Protein AF-A0A7J7MN22-F1 (afdb_monomer_lite)

Foldseek 3Di:
DDDDDDDDDDDDDDDDDDDDDDDDDDDDDDPPDDDPDDDDDDDDDDDDDDDDPPDPPPPPPCPDDPDPPDPDDDDDDDDDDQFDFPCVVVVHDDPDPVVQQDPNREDDPVSLVVLLVVLVVCVVVCVPVDQDADDFDNHPSRVVSCVNSCVSSVHPHD

Radius of gyration: 28.78 Å; chains: 1; bounding box: 49×62×88 Å

Secondary structure (DSSP, 8-state):
-PPP-PPP-PPPPPPPP----------------S----------------------------TT--PSSPS---------PPPPBHHHHTT----SHHHHHSTTS-B-HHHHHHHHHHHHHHHHTTTTSSS------SSHHHHHHHHHHHHHHT----

Sequence (158 aa):
SPIPTSIPSLSPPTNPRNHHHNFPKLLIINRHNLLLSLGFALSTTTSTPSFPPLFNTPNADARRLFQMPPLRLNNRYFLVRVGESEYESLGIIRTNPVAKTSVHNGFLEEGKRQTLRSAFSLKTMGTCEGSCWIWPSITQRAYQSVEIIAAVNKVNQM

Structure (mmCIF, N/CA/C/O backbone):
data_AF-A0A7J7MN22-F1
#
_entry.id   AF-A0A7J7MN22-F1
#
loop_
_atom_site.group_PDB
_atom_site.id
_atom_site.type_symbol
_atom_site.label_atom_id
_atom_site.label_alt_id
_atom_site.label_comp_id
_atom_site.label_asym_id
_atom_site.label_entity_id
_atom_site.label_seq_id
_atom_site.pdbx_PDB_ins_code
_atom_site.Cartn_x
_atom_site.Cartn_y
_atom_site.Cartn_z
_atom_site.occupancy
_atom_site.B_iso_or_equiv
_atom_site.auth_seq_id
_atom_site.auth_comp_id
_atom_site.auth_asym_id
_atom_site.auth_atom_id
_atom_site.pdbx_PDB_model_num
ATOM 1 N N . SER A 1 1 ? 8.766 -32.299 -29.374 1.00 45.25 1 SER A N 1
ATOM 2 C CA . SER A 1 1 ? 9.250 -33.021 -28.182 1.00 45.25 1 SER A CA 1
ATOM 3 C C . SER A 1 1 ? 8.855 -32.250 -26.936 1.00 45.25 1 SER A C 1
ATOM 5 O O . SER A 1 1 ? 9.245 -31.090 -26.854 1.00 45.25 1 SER A O 1
ATOM 7 N N . PRO A 1 2 ? 8.040 -32.796 -26.019 1.00 44.81 2 PRO A N 1
ATOM 8 C CA . PRO A 1 2 ? 7.655 -32.078 -24.808 1.00 44.81 2 PRO A CA 1
ATOM 9 C C . PRO A 1 2 ? 8.729 -32.236 -23.720 1.00 44.81 2 PRO A C 1
ATOM 11 O O . PRO A 1 2 ? 9.198 -33.339 -23.453 1.00 44.81 2 PRO A O 1
ATOM 14 N N . ILE A 1 3 ? 9.129 -31.113 -23.125 1.00 47.16 3 ILE A N 1
ATOM 15 C CA . ILE A 1 3 ? 10.078 -31.024 -22.009 1.00 47.16 3 ILE A CA 1
ATOM 16 C C . ILE A 1 3 ? 9.290 -31.209 -20.702 1.00 47.16 3 ILE A C 1
ATOM 18 O O . ILE A 1 3 ? 8.337 -30.459 -20.484 1.00 47.16 3 ILE A O 1
ATOM 22 N N . PRO A 1 4 ? 9.652 -32.157 -19.821 1.00 46.69 4 PRO A N 1
ATOM 23 C CA . PRO A 1 4 ? 9.106 -32.222 -18.476 1.00 46.69 4 PRO A CA 1
ATOM 24 C C . PRO A 1 4 ? 10.012 -31.430 -17.525 1.00 46.69 4 PRO A C 1
ATOM 26 O O . PRO A 1 4 ? 11.198 -31.729 -17.400 1.00 46.69 4 PRO A O 1
ATOM 29 N N . THR A 1 5 ? 9.468 -30.447 -16.813 1.00 45.66 5 THR A N 1
ATOM 30 C CA . THR A 1 5 ? 10.182 -29.795 -15.705 1.00 45.66 5 THR A CA 1
ATOM 31 C C . THR A 1 5 ? 9.278 -29.704 -14.486 1.00 45.66 5 THR A C 1
ATOM 33 O O . THR A 1 5 ? 8.387 -28.869 -14.367 1.00 45.66 5 THR A O 1
ATOM 36 N N . SER A 1 6 ? 9.529 -30.652 -13.590 1.00 44.53 6 SER A N 1
ATOM 37 C CA . SER A 1 6 ? 9.029 -30.772 -12.228 1.00 44.53 6 SER A CA 1
ATOM 38 C C . SER A 1 6 ? 9.269 -29.505 -11.403 1.00 44.53 6 SER A C 1
ATOM 40 O O . SER A 1 6 ? 10.387 -28.994 -11.352 1.00 44.53 6 SER A O 1
ATOM 42 N N . ILE A 1 7 ? 8.235 -29.054 -10.696 1.00 51.22 7 ILE A N 1
ATOM 43 C CA . ILE A 1 7 ? 8.314 -28.007 -9.672 1.00 51.22 7 ILE A CA 1
ATOM 44 C C . ILE A 1 7 ? 8.862 -28.645 -8.381 1.00 51.22 7 ILE A C 1
ATOM 46 O O . ILE A 1 7 ? 8.252 -29.601 -7.899 1.00 51.22 7 ILE A O 1
ATOM 50 N N . PRO A 1 8 ? 9.967 -28.164 -7.784 1.00 46.38 8 PRO A N 1
ATOM 51 C CA . PRO A 1 8 ? 10.389 -28.634 -6.469 1.00 46.38 8 PRO A CA 1
ATOM 52 C C . PRO A 1 8 ? 9.483 -28.036 -5.381 1.00 46.38 8 PRO A C 1
ATOM 54 O O . PRO A 1 8 ? 9.371 -26.819 -5.236 1.00 46.38 8 PRO A O 1
ATOM 57 N N . SER A 1 9 ? 8.829 -28.903 -4.605 1.00 43.00 9 SER A N 1
ATOM 58 C CA . SER A 1 9 ? 8.045 -28.526 -3.428 1.00 43.00 9 SER A CA 1
ATOM 59 C C . SER A 1 9 ? 8.970 -28.047 -2.303 1.00 43.00 9 SER A C 1
ATOM 61 O O . SER A 1 9 ? 9.725 -28.846 -1.746 1.00 43.00 9 SER A O 1
ATOM 63 N N . LEU A 1 10 ? 8.909 -26.762 -1.943 1.00 44.88 10 LEU A N 1
ATOM 64 C CA . LEU A 1 10 ? 9.540 -26.259 -0.720 1.00 44.88 10 LEU A CA 1
ATOM 65 C C . LEU A 1 10 ? 8.744 -26.733 0.506 1.00 44.88 10 LEU A C 1
ATOM 67 O O . LEU A 1 10 ? 7.551 -26.460 0.630 1.00 44.88 10 LEU A O 1
ATOM 71 N N . SER A 1 11 ? 9.423 -27.415 1.425 1.00 59.88 11 SER A N 1
ATOM 72 C CA . SER A 1 11 ? 8.922 -27.737 2.763 1.00 59.88 11 SER A CA 1
ATOM 73 C C . SER A 1 11 ? 8.680 -26.467 3.601 1.00 59.88 11 SER A C 1
ATOM 75 O O . SER A 1 11 ? 9.421 -25.492 3.448 1.00 59.88 11 SER A O 1
ATOM 77 N N . PRO A 1 12 ? 7.689 -26.463 4.513 1.00 65.06 12 PRO A N 1
ATOM 78 C CA . PRO A 1 12 ? 7.410 -25.322 5.383 1.00 65.06 12 PRO A CA 1
ATOM 79 C C . PRO A 1 12 ? 8.571 -25.049 6.362 1.00 65.06 12 PRO A C 1
ATOM 81 O O . PRO A 1 12 ? 9.244 -25.990 6.789 1.00 65.06 12 PRO A O 1
ATOM 84 N N . PRO A 1 13 ? 8.815 -23.781 6.744 1.00 53.28 13 PRO A N 1
ATOM 85 C CA . PRO A 1 13 ? 9.885 -23.429 7.669 1.00 53.28 13 PRO A CA 1
ATOM 86 C C . PRO A 1 13 ? 9.605 -23.947 9.087 1.00 53.28 13 PRO A C 1
ATOM 88 O O . PRO A 1 13 ? 8.523 -23.766 9.647 1.00 53.28 13 PRO A O 1
ATOM 91 N N . THR A 1 14 ? 10.622 -24.583 9.663 1.00 49.00 14 THR A N 1
ATOM 92 C CA . THR A 1 14 ? 10.657 -25.130 11.021 1.00 49.00 14 THR A CA 1
ATOM 93 C C . THR A 1 14 ? 10.493 -24.025 12.072 1.00 49.00 14 THR A C 1
ATOM 95 O O . THR A 1 14 ? 11.202 -23.021 12.057 1.00 49.00 14 THR A O 1
ATOM 98 N N . ASN A 1 15 ? 9.559 -24.231 13.001 1.00 48.25 15 ASN A N 1
ATOM 99 C CA . ASN A 1 15 ? 9.243 -23.349 14.128 1.00 48.25 15 ASN A CA 1
ATOM 100 C C . ASN A 1 15 ? 10.471 -23.156 15.055 1.00 48.25 15 ASN A C 1
ATOM 102 O O . ASN A 1 15 ? 11.057 -24.162 15.471 1.00 48.25 15 ASN A O 1
ATOM 106 N N . PRO A 1 16 ? 10.892 -21.922 15.405 1.00 51.16 16 PRO A N 1
ATOM 107 C CA . PRO A 1 16 ? 12.014 -21.726 16.313 1.00 51.16 16 PRO A CA 1
ATOM 108 C C . PRO A 1 16 ? 11.662 -22.166 17.742 1.00 51.16 16 PRO A C 1
ATOM 110 O O . PRO A 1 16 ? 10.668 -21.768 18.345 1.00 51.16 16 PRO A O 1
ATOM 113 N N . ARG A 1 17 ? 12.536 -23.024 18.264 1.00 40.06 17 ARG A N 1
ATOM 114 C CA . ARG A 1 17 ? 12.545 -23.634 19.595 1.00 40.06 17 ARG A CA 1
ATOM 115 C C . ARG A 1 17 ? 12.469 -22.561 20.696 1.00 40.06 17 ARG A C 1
ATOM 117 O O . ARG A 1 17 ? 13.329 -21.688 20.768 1.00 40.06 17 ARG A O 1
ATOM 124 N N . ASN A 1 18 ? 11.464 -22.656 21.569 1.00 38.62 18 ASN A N 1
ATOM 125 C CA . ASN A 1 18 ? 11.320 -21.822 22.768 1.00 38.62 18 ASN A CA 1
ATOM 126 C C . ASN A 1 18 ? 12.514 -22.034 23.715 1.00 38.62 18 ASN A C 1
ATOM 128 O O . ASN A 1 18 ? 12.629 -23.083 24.351 1.00 38.62 18 ASN A O 1
ATOM 132 N N . HIS A 1 19 ? 13.387 -21.035 23.837 1.00 40.25 19 HIS A N 1
ATOM 133 C CA . HIS A 1 19 ? 14.349 -20.956 24.932 1.00 40.25 19 HIS A CA 1
ATOM 134 C C . HIS A 1 19 ? 13.674 -20.272 26.126 1.00 40.25 19 HIS A C 1
ATOM 136 O O . HIS A 1 19 ? 13.430 -19.067 26.119 1.00 40.25 19 HIS A O 1
ATOM 142 N N . HIS A 1 20 ? 13.352 -21.055 27.159 1.00 42.66 20 HIS A N 1
ATOM 143 C CA . HIS A 1 20 ? 12.914 -20.534 28.451 1.00 42.66 20 HIS A CA 1
ATOM 144 C C . HIS A 1 20 ? 14.079 -19.799 29.126 1.00 42.66 20 HIS A C 1
ATOM 146 O O . HIS A 1 20 ? 14.949 -20.416 29.738 1.00 42.66 20 HIS A O 1
ATOM 152 N N . HIS A 1 21 ? 14.098 -18.473 29.019 1.00 44.66 21 HIS A N 1
ATOM 153 C CA . HIS A 1 21 ? 14.934 -17.636 29.867 1.00 44.66 21 HIS A CA 1
ATOM 154 C C . HIS A 1 21 ? 14.244 -17.452 31.224 1.00 44.66 21 HIS A C 1
ATOM 156 O O . HIS A 1 21 ? 13.188 -16.828 31.327 1.00 44.66 21 HIS A O 1
ATOM 162 N N . ASN A 1 22 ? 14.843 -18.028 32.269 1.00 47.81 22 ASN A N 1
ATOM 163 C CA . ASN A 1 22 ? 14.502 -17.752 33.661 1.00 47.81 22 ASN A CA 1
ATOM 164 C C . ASN A 1 22 ? 14.810 -16.281 33.971 1.00 47.81 22 ASN A C 1
ATOM 166 O O . ASN A 1 22 ? 15.975 -15.900 34.074 1.00 47.81 22 ASN A O 1
ATOM 170 N N . PHE A 1 23 ? 13.775 -15.464 34.144 1.00 49.03 23 PHE A N 1
ATOM 171 C CA . PHE A 1 23 ? 13.925 -14.115 34.684 1.00 49.03 23 PHE A CA 1
ATOM 172 C C . PHE A 1 23 ? 13.983 -14.169 36.219 1.00 49.03 23 PHE A C 1
ATOM 174 O O . PHE A 1 23 ? 13.193 -14.895 36.833 1.00 49.03 23 PHE A O 1
ATOM 181 N N . PRO A 1 24 ? 14.885 -13.413 36.873 1.00 49.16 24 PRO A N 1
ATOM 182 C CA . PRO A 1 24 ? 14.897 -13.318 38.324 1.00 49.16 24 PRO A CA 1
ATOM 183 C C . PRO A 1 24 ? 13.636 -12.586 38.804 1.00 49.16 24 PRO A C 1
ATOM 185 O O . PRO A 1 24 ? 13.250 -11.552 38.258 1.00 49.16 24 PRO A O 1
ATOM 188 N N . LYS A 1 25 ? 12.987 -13.132 39.839 1.00 52.50 25 LYS A N 1
ATOM 189 C CA . LYS A 1 25 ? 11.842 -12.503 40.508 1.00 52.50 25 LYS A CA 1
ATOM 190 C C . LYS A 1 25 ? 12.292 -11.179 41.131 1.00 52.50 25 LYS A C 1
ATOM 192 O O . LYS A 1 25 ? 12.950 -11.175 42.167 1.00 52.50 25 LYS A O 1
ATOM 197 N N . LEU A 1 26 ? 11.928 -10.064 40.506 1.00 51.25 26 LEU A N 1
ATOM 198 C CA . LEU A 1 26 ? 12.047 -8.742 41.112 1.00 51.25 26 LEU A CA 1
ATOM 199 C C . LEU A 1 26 ? 11.032 -8.639 42.256 1.00 51.25 26 LEU A C 1
ATOM 201 O O . LEU A 1 26 ? 9.829 -8.802 42.052 1.00 51.25 26 LEU A O 1
ATOM 205 N N . LEU A 1 27 ? 11.530 -8.402 43.469 1.00 56.34 27 LEU A N 1
ATOM 206 C CA . LEU A 1 27 ? 10.711 -8.134 44.646 1.00 56.34 27 LEU A CA 1
ATOM 207 C C . LEU A 1 27 ? 9.931 -6.831 44.435 1.00 56.34 27 LEU A C 1
ATOM 209 O O . LEU A 1 27 ? 10.509 -5.752 44.303 1.00 56.34 27 LEU A O 1
ATOM 213 N N . ILE A 1 28 ? 8.606 -6.946 44.403 1.00 54.28 28 ILE A N 1
ATOM 214 C CA . ILE A 1 28 ? 7.683 -5.816 44.331 1.00 54.28 28 ILE A CA 1
ATOM 215 C C . ILE A 1 28 ? 7.677 -5.134 45.703 1.00 54.28 28 ILE A C 1
ATOM 217 O O . ILE A 1 28 ? 7.122 -5.654 46.669 1.00 54.28 28 ILE A O 1
ATOM 221 N N . ILE A 1 29 ? 8.310 -3.965 45.794 1.00 57.38 29 ILE A N 1
ATOM 222 C CA . ILE A 1 29 ? 8.216 -3.085 46.962 1.00 57.38 29 ILE A CA 1
ATOM 223 C C . ILE A 1 29 ? 6.856 -2.385 46.901 1.00 57.38 29 ILE A C 1
ATOM 225 O O . ILE A 1 29 ? 6.620 -1.520 46.058 1.00 57.38 29 ILE A O 1
ATOM 229 N N . ASN A 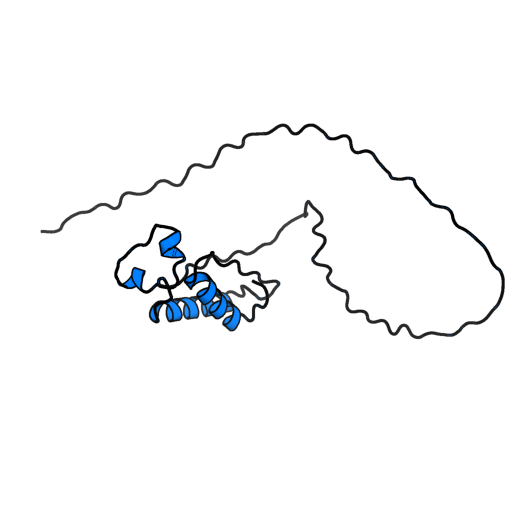1 30 ? 5.955 -2.783 47.796 1.00 54.00 30 ASN A N 1
ATOM 230 C CA . ASN A 1 30 ? 4.609 -2.240 47.918 1.00 54.00 30 ASN A CA 1
ATOM 231 C C . ASN A 1 30 ? 4.664 -0.840 48.563 1.00 54.00 30 ASN A C 1
ATOM 233 O O . ASN A 1 30 ? 4.923 -0.716 49.757 1.00 54.00 30 ASN A O 1
ATOM 237 N N . ARG A 1 31 ? 4.452 0.224 47.776 1.00 56.28 31 ARG A N 1
ATOM 238 C CA . ARG A 1 31 ? 4.424 1.627 48.247 1.00 56.28 31 ARG A CA 1
ATOM 239 C C . ARG A 1 31 ? 3.006 2.129 48.560 1.00 56.28 31 ARG A C 1
ATOM 241 O O . ARG A 1 31 ? 2.731 3.320 48.461 1.00 56.28 31 ARG A O 1
ATOM 248 N N . HIS A 1 32 ? 2.091 1.236 48.927 1.00 57.41 32 HIS A N 1
ATOM 249 C CA . HIS A 1 32 ? 0.751 1.606 49.382 1.00 57.41 32 HIS A CA 1
ATOM 250 C C . HIS A 1 32 ? 0.770 1.989 50.859 1.00 57.41 32 HIS A C 1
ATOM 252 O O . HIS A 1 32 ? 0.434 1.149 51.676 1.00 57.41 32 HIS A O 1
ATOM 258 N N . ASN A 1 33 ? 1.193 3.211 51.196 1.00 57.50 33 ASN A N 1
ATOM 259 C CA . ASN A 1 33 ? 0.727 3.961 52.376 1.00 57.50 33 ASN A CA 1
ATOM 260 C C . ASN A 1 33 ? 1.519 5.261 52.505 1.00 57.50 33 ASN A C 1
ATOM 262 O O . ASN A 1 33 ? 2.422 5.356 53.328 1.00 57.50 33 ASN A O 1
ATOM 266 N N . LEU A 1 34 ? 1.179 6.279 51.717 1.00 57.91 34 LEU A N 1
ATOM 267 C CA . LEU A 1 34 ? 1.531 7.649 52.070 1.00 57.91 34 LEU A CA 1
ATOM 268 C C . LEU A 1 34 ? 0.386 8.595 51.686 1.00 57.91 34 LEU A C 1
ATOM 270 O O . LEU A 1 34 ? 0.124 8.826 50.511 1.00 57.91 34 LEU A O 1
ATOM 274 N N . LEU A 1 35 ? -0.219 9.155 52.742 1.00 51.44 35 LEU A N 1
ATOM 275 C CA . LEU A 1 35 ? -0.975 10.413 52.812 1.00 51.44 35 LEU A CA 1
ATOM 276 C C . LEU A 1 35 ? -2.492 10.368 52.550 1.00 51.44 35 LEU A C 1
ATOM 278 O O . LEU A 1 35 ? -3.028 11.032 51.670 1.00 51.44 35 LEU A O 1
ATOM 282 N N . LEU A 1 36 ? -3.194 9.678 53.452 1.00 52.47 36 LEU A N 1
ATOM 283 C CA . LEU A 1 36 ? -4.510 10.094 53.948 1.00 52.47 36 LEU A CA 1
ATOM 284 C C . LEU A 1 36 ? -4.291 11.011 55.168 1.00 52.47 36 LEU A C 1
ATOM 286 O O . LEU A 1 36 ? -4.221 10.520 56.289 1.00 52.47 36 LEU A O 1
ATOM 290 N N . SER A 1 37 ? -4.140 12.322 54.964 1.00 50.66 37 SER A N 1
ATOM 291 C CA . SER A 1 37 ? -4.504 13.343 55.966 1.00 50.66 37 SER A CA 1
ATOM 292 C C . SER A 1 37 ? -4.329 14.758 55.415 1.00 50.66 37 SER A C 1
ATOM 294 O O . SER A 1 37 ? -3.221 15.253 55.271 1.00 50.66 37 SER A O 1
ATOM 296 N N . LEU A 1 38 ? -5.439 15.445 55.160 1.00 49.12 38 LEU A N 1
ATOM 297 C CA . LEU A 1 38 ? -5.541 16.893 55.352 1.00 49.12 38 LEU A CA 1
ATOM 298 C C . LEU A 1 38 ? -7.030 17.240 55.413 1.00 49.12 38 LEU A C 1
ATOM 300 O O . LEU A 1 38 ? -7.656 17.654 54.444 1.00 49.12 38 LEU A O 1
ATOM 304 N N . GLY A 1 39 ? -7.610 16.978 56.583 1.00 54.41 39 GLY A N 1
ATOM 305 C CA . GLY A 1 39 ? -8.837 17.634 56.999 1.00 54.41 39 GLY A CA 1
ATOM 306 C C . GLY A 1 39 ? -8.472 18.988 57.594 1.00 54.41 39 GLY A C 1
ATOM 307 O O . GLY A 1 39 ? -7.732 19.040 58.572 1.00 54.41 39 GLY A O 1
ATOM 308 N N . PHE A 1 40 ? -9.003 20.063 57.023 1.00 48.28 40 PHE A N 1
ATOM 309 C CA . PHE A 1 40 ? -9.205 21.314 57.743 1.00 48.28 40 PHE A CA 1
ATOM 310 C C . PHE A 1 40 ? -10.647 21.755 57.518 1.00 48.28 40 PHE A C 1
ATOM 312 O O . PHE A 1 40 ? -11.085 21.995 56.395 1.00 48.28 40 PHE A O 1
ATOM 319 N N . ALA A 1 41 ? -11.389 21.768 58.619 1.00 47.19 41 ALA A N 1
ATOM 320 C CA . ALA A 1 41 ? -12.741 22.277 58.718 1.00 47.19 41 ALA A CA 1
ATOM 321 C C . ALA A 1 41 ? -12.750 23.804 58.576 1.00 47.19 41 ALA A C 1
ATOM 323 O O . ALA A 1 41 ? -11.866 24.466 59.115 1.00 47.19 41 ALA A O 1
ATOM 324 N N . LEU A 1 42 ? -13.794 24.352 57.950 1.00 46.53 42 LEU A N 1
ATOM 325 C CA . LEU A 1 42 ? -14.319 25.674 58.286 1.00 46.53 42 LEU A CA 1
ATOM 326 C C . LEU A 1 42 ? -15.836 25.697 58.042 1.00 46.53 42 LEU A C 1
ATOM 328 O O . LEU A 1 42 ? -16.344 25.140 57.072 1.00 46.53 42 LEU A O 1
ATOM 332 N N . SER A 1 43 ? -16.539 26.275 59.007 1.00 45.22 43 SER A N 1
ATOM 333 C CA . SER A 1 43 ? -17.965 26.129 59.285 1.00 45.22 43 SER A CA 1
ATOM 334 C C . SER A 1 43 ? -18.906 26.966 58.401 1.00 45.22 43 SER A C 1
ATOM 336 O O . SER A 1 43 ? -18.531 28.012 57.884 1.00 45.22 43 SER A O 1
ATOM 338 N N . THR A 1 44 ? -20.182 26.546 58.402 1.00 42.03 44 THR A N 1
ATOM 339 C CA . THR A 1 44 ? -21.424 27.360 58.346 1.00 42.03 44 THR A CA 1
ATOM 340 C C . THR A 1 44 ? -21.725 28.211 57.101 1.00 42.03 44 THR A C 1
ATOM 342 O O . THR A 1 44 ? -21.181 29.293 56.931 1.00 42.03 44 THR A O 1
ATOM 345 N N . THR A 1 45 ? -22.736 27.822 56.314 1.00 42.97 45 THR A N 1
ATOM 346 C CA . THR A 1 45 ? -24.091 28.436 56.256 1.00 42.97 45 THR A CA 1
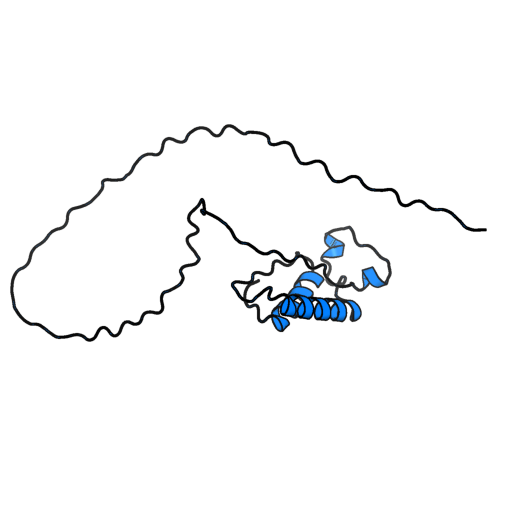ATOM 347 C C . THR A 1 45 ? -24.831 28.053 54.963 1.00 42.97 45 THR A C 1
ATOM 349 O O . THR A 1 45 ? -24.251 27.777 53.920 1.00 42.97 45 THR A O 1
ATOM 352 N N . THR A 1 46 ? -26.151 27.983 55.088 1.00 47.41 46 THR A N 1
ATOM 353 C CA . THR A 1 46 ? -27.185 27.672 54.096 1.00 47.41 46 THR A CA 1
ATOM 354 C C . THR A 1 46 ? -27.121 28.493 52.803 1.00 47.41 46 THR A C 1
ATOM 356 O O . THR A 1 46 ? -27.149 29.718 52.858 1.00 47.41 46 THR A O 1
ATOM 359 N N . SER A 1 47 ? -27.181 27.835 51.642 1.00 39.16 47 SER A N 1
ATOM 360 C CA . SER A 1 47 ? -28.042 28.214 50.503 1.00 39.16 47 SER A CA 1
ATOM 361 C C . SER A 1 47 ? -27.815 27.256 49.332 1.00 39.16 47 SER A C 1
ATOM 363 O O . SER A 1 47 ? -26.693 27.005 48.908 1.00 39.16 47 SER A O 1
ATOM 365 N N . THR A 1 48 ? -28.900 26.690 48.819 1.00 48.12 48 THR A N 1
ATOM 366 C CA . THR A 1 48 ? -28.950 25.966 47.549 1.00 48.12 48 THR A CA 1
ATOM 367 C C . THR A 1 48 ? -28.977 26.959 46.385 1.00 48.12 48 THR A C 1
ATOM 369 O O . THR A 1 48 ? -29.918 27.753 46.319 1.00 48.12 48 THR A O 1
ATOM 372 N N . PRO A 1 49 ? -28.075 26.839 45.396 1.00 43.25 49 PRO A N 1
ATOM 373 C CA . PRO A 1 49 ? -28.415 27.159 44.021 1.00 43.25 49 PRO A CA 1
ATOM 374 C C . PRO A 1 49 ? -28.404 25.866 43.206 1.00 43.25 49 PRO A C 1
ATOM 376 O O . PRO A 1 49 ? -27.409 25.147 43.121 1.00 43.25 49 PRO A O 1
ATOM 379 N N . SER A 1 50 ? -29.549 25.568 42.608 1.00 50.09 50 SER A N 1
ATOM 380 C CA . SER A 1 50 ? -29.710 24.582 41.548 1.00 50.09 50 SER A CA 1
ATOM 381 C C . SER A 1 50 ? -28.847 24.968 40.343 1.00 50.09 50 SER A C 1
ATOM 383 O O . SER A 1 50 ? -29.215 25.856 39.574 1.00 50.09 50 SER A O 1
ATOM 385 N N . PHE A 1 51 ? -27.710 24.298 40.169 1.00 46.97 51 PHE A N 1
ATOM 386 C CA . PHE A 1 51 ? -26.946 24.327 38.924 1.00 46.97 51 PHE A CA 1
ATOM 387 C C . PHE A 1 51 ? -27.462 23.210 38.002 1.00 46.97 51 PHE A C 1
ATOM 389 O O . PHE A 1 51 ? -27.532 22.059 38.441 1.00 46.97 51 PHE A O 1
ATOM 396 N N . PRO A 1 52 ? -27.837 23.495 36.741 1.00 52.00 52 PRO A N 1
ATOM 397 C CA . PRO A 1 52 ? -28.142 22.437 35.786 1.00 52.00 52 PRO A CA 1
ATOM 398 C C . PRO A 1 52 ? -26.844 21.680 35.454 1.00 52.00 52 PRO A C 1
ATOM 400 O O . PRO A 1 52 ? -25.812 22.325 35.244 1.00 52.00 52 PRO A O 1
ATOM 403 N N . PRO A 1 53 ? -26.843 20.337 35.363 1.00 51.31 53 PRO A N 1
ATOM 404 C CA . PRO A 1 53 ? -25.668 19.613 34.907 1.00 51.31 53 PRO A CA 1
ATOM 405 C C . PRO A 1 53 ? -25.559 19.775 33.386 1.00 51.31 53 PRO A C 1
ATOM 407 O O . PRO A 1 53 ? -26.002 18.930 32.617 1.00 51.31 53 PRO A O 1
ATOM 410 N N . LEU A 1 54 ? -24.970 20.883 32.935 1.00 50.00 54 LEU A N 1
ATOM 411 C CA . LEU A 1 54 ? -24.550 21.067 31.547 1.00 50.00 54 LEU A CA 1
ATOM 412 C C . LEU A 1 54 ? -23.128 20.526 31.369 1.00 50.00 54 LEU A C 1
ATOM 414 O O . LEU A 1 54 ? -22.208 21.264 31.044 1.00 50.00 54 LEU A O 1
ATOM 418 N N . PHE A 1 55 ? -22.934 19.232 31.596 1.00 45.69 55 PHE A N 1
ATOM 419 C CA . PHE A 1 55 ? -21.693 18.558 31.224 1.00 45.69 55 PHE A CA 1
ATOM 420 C C . PHE A 1 55 ? -22.028 17.197 30.635 1.00 45.69 55 PHE A C 1
ATOM 422 O O . PHE A 1 55 ? -21.754 16.150 31.210 1.00 45.69 55 PHE A O 1
ATOM 429 N N . ASN A 1 56 ? -22.609 17.231 29.437 1.00 51.56 56 ASN A N 1
ATOM 430 C CA . ASN A 1 56 ? -22.498 16.124 28.499 1.00 51.56 56 ASN A CA 1
ATOM 431 C C . ASN A 1 56 ? -21.071 16.168 27.930 1.00 51.56 56 ASN A C 1
ATOM 433 O O . ASN A 1 56 ? -20.838 16.595 26.800 1.00 51.56 56 ASN A O 1
ATOM 437 N N . THR A 1 57 ? -20.086 15.824 28.759 1.00 54.88 57 THR A N 1
ATOM 438 C CA . THR A 1 57 ? -18.741 15.565 28.262 1.00 54.88 57 THR A CA 1
ATOM 439 C C . THR A 1 57 ? -18.840 14.318 27.386 1.00 54.88 57 THR A C 1
ATOM 441 O O . THR A 1 57 ? -19.342 13.289 27.844 1.00 54.88 57 THR A O 1
ATOM 444 N N . PRO A 1 58 ? -18.433 14.368 26.106 1.00 56.59 58 PRO A N 1
ATOM 445 C CA . PRO A 1 58 ? -18.301 13.141 25.346 1.00 56.59 58 PRO A CA 1
ATOM 446 C C . PRO A 1 58 ? -17.306 12.271 26.106 1.00 56.59 58 PRO A C 1
ATOM 448 O O . PRO A 1 58 ? -16.206 12.725 26.428 1.00 56.59 58 PRO A O 1
ATOM 451 N N . ASN A 1 59 ? -17.719 11.047 26.433 1.00 51.62 59 ASN A N 1
ATOM 452 C CA . ASN A 1 59 ? -16.836 10.033 26.984 1.00 51.62 59 ASN A CA 1
ATOM 453 C C . ASN A 1 59 ? -15.606 9.965 26.077 1.00 51.62 59 ASN A C 1
ATOM 455 O O . ASN A 1 59 ? -15.686 9.492 24.942 1.00 51.62 59 ASN A O 1
ATOM 459 N N . ALA A 1 60 ? -14.486 10.506 26.548 1.00 50.88 60 ALA A N 1
ATOM 460 C CA . ALA A 1 60 ? -13.221 10.350 25.870 1.00 50.88 60 ALA A CA 1
ATOM 461 C C . ALA A 1 60 ? -12.873 8.866 25.980 1.00 50.88 60 ALA A C 1
ATOM 463 O O . ALA A 1 60 ? -12.472 8.396 27.043 1.00 50.88 60 ALA A O 1
ATOM 464 N N . ASP A 1 61 ? -13.097 8.126 24.893 1.00 57.53 61 ASP A N 1
ATOM 465 C CA . ASP A 1 61 ? -12.641 6.750 24.717 1.00 57.53 61 ASP A CA 1
ATOM 466 C C . ASP A 1 61 ? -11.107 6.766 24.772 1.00 57.53 61 ASP A C 1
ATOM 468 O O . ASP A 1 61 ? -10.406 6.972 23.776 1.00 57.53 61 ASP A O 1
ATOM 472 N N . ALA A 1 62 ? -10.572 6.685 25.989 1.00 53.56 62 ALA A N 1
ATOM 473 C CA . ALA A 1 62 ? -9.153 6.731 26.273 1.00 53.56 62 ALA A CA 1
ATOM 474 C C . ALA A 1 62 ? -8.514 5.404 25.848 1.00 53.56 62 ALA A C 1
ATOM 476 O O . ALA A 1 62 ? -8.169 4.555 26.663 1.00 53.56 62 ALA A O 1
ATOM 477 N N . ARG A 1 63 ? -8.288 5.243 24.542 1.00 60.56 63 ARG A N 1
ATOM 478 C CA . ARG A 1 63 ? -7.630 4.075 23.923 1.00 60.56 63 ARG A CA 1
ATOM 479 C C . ARG A 1 63 ? -6.138 3.925 24.258 1.00 60.56 63 ARG A C 1
ATOM 481 O O . ARG A 1 63 ? -5.427 3.210 23.559 1.00 60.56 63 ARG A O 1
ATOM 488 N N . ARG A 1 64 ? -5.614 4.648 25.253 1.00 58.03 64 ARG A N 1
ATOM 489 C CA . ARG A 1 64 ? -4.164 4.857 25.429 1.00 58.03 64 ARG A CA 1
ATOM 490 C C . ARG A 1 64 ? -3.546 4.282 26.698 1.00 58.03 64 ARG A C 1
ATOM 492 O O . ARG A 1 64 ? -2.329 4.362 26.825 1.00 58.03 64 ARG A O 1
ATOM 499 N N . LEU A 1 65 ? -4.312 3.632 27.573 1.00 68.94 65 LEU A N 1
ATOM 500 C CA . LEU A 1 65 ? -3.723 2.817 28.638 1.00 68.94 65 LEU A CA 1
ATOM 501 C C . LEU A 1 65 ? -4.062 1.347 28.407 1.00 68.94 65 LEU A C 1
ATOM 503 O O . LEU A 1 65 ? -5.081 0.830 28.856 1.00 68.94 65 LEU A O 1
ATOM 507 N N . PHE A 1 66 ? -3.205 0.683 27.637 1.00 66.56 66 PHE A N 1
ATOM 508 C CA . PHE A 1 66 ? -3.306 -0.750 27.417 1.00 66.56 66 PHE A CA 1
ATOM 509 C C . PHE A 1 66 ? -2.931 -1.478 28.715 1.00 66.56 66 PHE A C 1
ATOM 511 O O . PHE A 1 66 ? -1.754 -1.586 29.058 1.00 66.56 66 PHE A O 1
ATOM 518 N N . GLN A 1 67 ? -3.932 -1.940 29.467 1.00 69.31 67 GLN A N 1
ATOM 519 C CA . GLN A 1 67 ? -3.704 -2.751 30.658 1.00 69.31 67 GLN A CA 1
ATOM 520 C C . GLN A 1 67 ? -3.437 -4.196 30.239 1.00 69.31 67 GLN A C 1
ATOM 522 O O . GLN A 1 67 ? -4.278 -4.867 29.639 1.00 69.31 67 GLN A O 1
ATOM 527 N N . MET A 1 68 ? -2.230 -4.659 30.542 1.00 80.75 68 MET A N 1
ATOM 528 C CA . MET A 1 68 ? -1.760 -5.993 30.197 1.00 80.75 68 MET A CA 1
ATOM 529 C C . MET A 1 68 ? -1.890 -6.914 31.423 1.00 80.75 68 MET A C 1
ATOM 531 O O . MET A 1 68 ? -1.554 -6.474 32.526 1.00 80.75 68 MET A O 1
ATOM 535 N N . PRO A 1 69 ? -2.332 -8.177 31.267 1.00 75.44 69 PRO A N 1
ATOM 536 C CA . PRO A 1 69 ? -2.726 -8.845 30.024 1.00 75.44 69 PRO A CA 1
ATOM 537 C C . PRO A 1 69 ? -4.221 -8.653 29.685 1.00 75.44 69 PRO A C 1
ATOM 539 O O . PRO A 1 69 ? -5.070 -8.781 30.567 1.00 75.44 69 PRO A O 1
ATOM 542 N N . PRO A 1 70 ? -4.581 -8.405 28.412 1.00 76.38 70 PRO A N 1
ATOM 543 C CA . PRO A 1 70 ? -5.982 -8.381 28.008 1.00 76.38 70 PRO A CA 1
ATOM 544 C C . PRO A 1 70 ? -6.579 -9.789 28.071 1.00 76.38 70 PRO A C 1
ATOM 546 O O . PRO A 1 70 ? -5.932 -10.770 27.703 1.00 76.38 70 PRO A O 1
ATOM 549 N N . LEU A 1 71 ? -7.845 -9.879 28.482 1.00 77.12 71 LEU A N 1
ATOM 550 C CA . LEU A 1 71 ? -8.553 -11.156 28.584 1.00 77.12 71 LEU A CA 1
ATOM 551 C C . LEU A 1 71 ? -8.655 -11.863 27.223 1.00 77.12 71 LEU A C 1
ATOM 553 O O . LEU A 1 71 ? -8.456 -13.075 27.177 1.00 77.12 71 LEU A O 1
ATOM 557 N N . ARG A 1 72 ? -8.922 -11.119 26.129 1.00 76.25 72 ARG A N 1
ATOM 558 C CA . ARG A 1 72 ? -8.867 -11.578 24.723 1.00 76.25 72 ARG A CA 1
ATOM 559 C C . ARG A 1 72 ? -8.621 -10.419 23.748 1.00 76.25 72 ARG A C 1
ATOM 561 O O . ARG A 1 72 ? -9.126 -9.321 23.953 1.00 76.25 72 ARG A O 1
ATOM 568 N N . LEU A 1 73 ? -7.882 -10.689 22.671 1.00 80.62 73 LEU A N 1
ATOM 569 C CA . LEU A 1 73 ? -7.646 -9.780 21.541 1.00 80.62 73 LEU A CA 1
ATOM 570 C C . LEU A 1 73 ? -8.359 -10.330 20.297 1.00 80.62 73 LEU A C 1
ATOM 572 O O . LEU A 1 73 ? -8.051 -11.436 19.863 1.00 80.62 73 LEU A O 1
ATOM 576 N N . ASN A 1 74 ? -9.276 -9.555 19.713 1.00 84.25 74 ASN A N 1
ATOM 577 C CA . ASN A 1 74 ? -9.989 -9.902 18.477 1.00 84.25 74 ASN A CA 1
ATOM 578 C C . ASN A 1 74 ? -9.485 -9.034 17.313 1.00 84.25 74 ASN A C 1
ATOM 580 O O . ASN A 1 74 ? -10.180 -8.132 16.848 1.00 84.25 74 ASN A O 1
ATOM 584 N N . ASN A 1 75 ? -8.256 -9.287 16.860 1.00 85.81 75 ASN A N 1
ATOM 585 C CA . ASN A 1 75 ? -7.636 -8.528 15.773 1.00 85.81 75 ASN A CA 1
ATOM 586 C C . ASN A 1 75 ? -7.855 -9.215 14.419 1.00 85.81 75 ASN A C 1
ATOM 588 O O . ASN A 1 75 ? -7.664 -10.424 14.292 1.00 85.81 75 ASN A O 1
ATOM 592 N N . ARG A 1 76 ? -8.205 -8.431 13.391 1.00 89.69 76 ARG A N 1
ATOM 593 C CA . ARG A 1 76 ? -8.249 -8.878 11.991 1.00 89.69 76 ARG A CA 1
ATOM 594 C C . ARG A 1 76 ? -7.075 -8.260 11.241 1.00 89.69 76 ARG A C 1
ATOM 596 O O . ARG A 1 76 ? -6.882 -7.050 11.310 1.00 89.69 76 ARG A O 1
ATOM 603 N N . TYR A 1 77 ? -6.318 -9.084 10.524 1.00 91.69 77 TYR A N 1
ATOM 604 C CA . TYR A 1 77 ? -5.159 -8.645 9.752 1.00 91.69 77 TYR A CA 1
ATOM 605 C C . TYR A 1 77 ? -5.382 -8.927 8.275 1.00 91.69 77 TYR A C 1
ATOM 607 O O . TYR A 1 77 ? -5.805 -10.019 7.901 1.00 91.69 77 TYR A O 1
ATOM 615 N N . PHE A 1 78 ? -5.052 -7.945 7.445 1.00 92.62 78 PHE A N 1
ATOM 616 C CA . PHE A 1 78 ? -5.113 -8.056 5.997 1.00 92.62 78 PHE A CA 1
ATOM 617 C C . PHE A 1 78 ? -3.725 -7.760 5.448 1.00 92.62 78 PHE A C 1
ATOM 619 O O . PHE A 1 78 ? -3.138 -6.721 5.744 1.00 92.62 78 PHE A O 1
ATOM 626 N N . LEU A 1 79 ? -3.188 -8.702 4.679 1.00 94.00 79 LEU A N 1
ATOM 627 C CA . LEU A 1 79 ? -1.874 -8.586 4.063 1.00 94.00 79 LEU A CA 1
ATOM 628 C C . LEU A 1 79 ? -2.074 -8.278 2.587 1.00 94.00 79 LEU A C 1
ATOM 630 O O . LEU A 1 79 ? -2.677 -9.063 1.858 1.00 94.00 79 LEU A O 1
ATOM 634 N N . VAL A 1 80 ? -1.559 -7.133 2.155 1.00 94.06 80 VAL A N 1
ATOM 635 C CA . VAL A 1 80 ? -1.624 -6.702 0.760 1.00 94.06 80 VAL A CA 1
ATOM 636 C C . VAL A 1 80 ? -0.215 -6.631 0.208 1.00 94.06 80 VAL A C 1
ATOM 638 O O . VAL A 1 80 ? 0.653 -5.953 0.760 1.00 94.06 80 VAL A O 1
ATOM 641 N N . ARG A 1 81 ? 0.014 -7.330 -0.903 1.00 93.12 81 ARG A N 1
ATOM 642 C CA . ARG A 1 81 ? 1.222 -7.142 -1.700 1.00 93.12 81 ARG A CA 1
ATOM 643 C C . ARG A 1 81 ? 1.052 -5.875 -2.535 1.00 93.12 81 ARG A C 1
ATOM 645 O O . ARG A 1 81 ? 0.035 -5.697 -3.195 1.00 93.12 81 ARG A O 1
ATOM 652 N N . VAL A 1 82 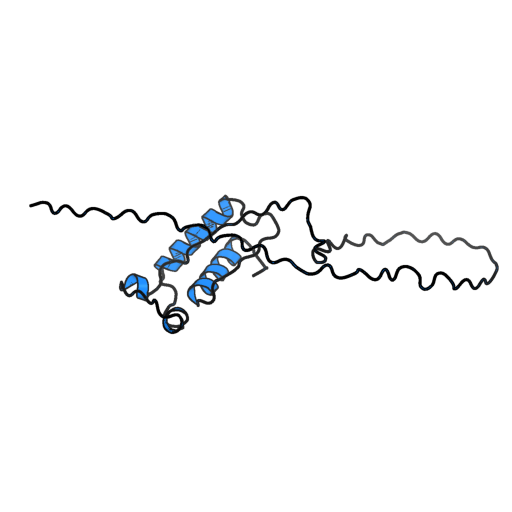? 2.067 -5.019 -2.507 1.00 92.56 82 VAL A N 1
ATOM 653 C CA . VAL A 1 82 ? 2.156 -3.835 -3.373 1.00 92.56 82 VAL A CA 1
ATOM 654 C C . VAL A 1 82 ? 2.111 -4.230 -4.848 1.00 92.56 82 VAL A C 1
ATOM 656 O O . VAL A 1 82 ? 2.636 -5.284 -5.218 1.00 92.56 82 VAL A O 1
ATOM 659 N N . GLY A 1 83 ? 1.495 -3.388 -5.676 1.00 91.31 83 GLY A N 1
ATOM 660 C CA . GLY A 1 83 ? 1.425 -3.640 -7.111 1.00 91.31 83 GLY A CA 1
ATOM 661 C C . GLY A 1 83 ? 2.789 -3.572 -7.803 1.00 91.31 83 GLY A C 1
ATOM 662 O O . GLY A 1 83 ? 3.809 -3.188 -7.217 1.00 91.31 83 GLY A O 1
ATOM 663 N N . GLU A 1 84 ? 2.779 -3.977 -9.067 1.00 92.25 84 GLU A N 1
ATOM 664 C CA . GLU A 1 84 ? 3.954 -4.050 -9.934 1.00 92.25 84 GLU A CA 1
ATOM 665 C C . GLU A 1 84 ? 4.727 -2.719 -10.012 1.00 92.25 84 GLU A C 1
ATOM 667 O O . GLU A 1 84 ? 4.143 -1.639 -10.164 1.00 92.25 84 GLU A O 1
ATOM 672 N N . SER A 1 85 ? 6.058 -2.799 -9.901 1.00 91.62 85 SER A N 1
ATOM 673 C CA . SER A 1 85 ? 6.955 -1.656 -10.112 1.00 91.62 85 SER A CA 1
ATOM 674 C C . SER A 1 85 ? 7.533 -1.635 -11.525 1.00 91.62 85 SER A C 1
ATOM 676 O O . SER A 1 85 ? 7.535 -2.646 -12.224 1.00 91.62 85 SER A O 1
ATOM 678 N N . GLU A 1 86 ? 8.091 -0.493 -11.930 1.00 89.94 86 GLU A N 1
ATOM 679 C CA . GLU A 1 86 ? 8.723 -0.337 -13.249 1.00 89.94 86 GLU A CA 1
ATOM 680 C C . GLU A 1 86 ? 9.791 -1.413 -13.518 1.00 89.94 86 GLU A C 1
ATOM 682 O O . GLU A 1 86 ? 9.770 -2.064 -14.561 1.00 89.94 86 GLU A O 1
ATOM 687 N N . TYR A 1 87 ? 10.674 -1.682 -12.550 1.00 88.69 87 TYR A N 1
ATOM 688 C CA . TYR A 1 87 ? 11.702 -2.725 -12.678 1.00 88.69 87 TYR A CA 1
ATOM 689 C C . TYR A 1 87 ? 11.130 -4.144 -12.714 1.00 88.69 87 TYR A C 1
ATOM 691 O O . TYR A 1 87 ? 11.694 -5.000 -13.394 1.00 88.69 87 TYR A O 1
ATOM 699 N N . GLU A 1 88 ? 10.027 -4.398 -12.004 1.00 89.56 88 GLU A N 1
ATOM 700 C CA . GLU A 1 88 ? 9.359 -5.704 -12.011 1.00 89.56 88 GLU A CA 1
ATOM 701 C C . GLU A 1 88 ? 8.791 -6.001 -13.409 1.00 89.56 88 GLU A C 1
ATOM 703 O O . GLU A 1 88 ? 8.979 -7.111 -13.903 1.00 89.56 88 GLU A O 1
ATOM 708 N N . SER A 1 89 ? 8.263 -4.983 -14.102 1.00 90.00 89 SER A N 1
ATOM 709 C CA . SER A 1 89 ? 7.789 -5.109 -15.492 1.00 90.00 89 SER A CA 1
ATOM 710 C C . SER A 1 89 ? 8.901 -5.383 -16.507 1.00 90.00 89 SER A C 1
ATOM 712 O O . SER A 1 89 ? 8.693 -6.068 -17.506 1.00 90.00 89 SER A O 1
ATOM 714 N N . LEU A 1 90 ? 10.117 -4.905 -16.222 1.00 90.44 90 LEU A N 1
ATOM 715 C CA . LEU A 1 90 ? 11.317 -5.184 -17.016 1.00 90.44 90 LEU A CA 1
ATOM 716 C C . LEU A 1 90 ? 11.934 -6.556 -16.688 1.00 90.44 90 LEU A C 1
ATOM 718 O O . LEU A 1 90 ? 12.981 -6.903 -17.231 1.00 90.44 90 LEU A O 1
ATOM 722 N N . GLY A 1 91 ? 11.336 -7.326 -15.772 1.00 90.25 91 GLY A N 1
ATOM 723 C CA . GLY A 1 91 ? 11.868 -8.608 -15.305 1.00 90.25 91 GLY A CA 1
ATOM 724 C C . GLY A 1 91 ? 13.095 -8.483 -14.394 1.00 90.25 91 GLY A C 1
ATOM 725 O O . GLY A 1 91 ? 13.779 -9.474 -14.135 1.00 90.25 91 GLY A O 1
ATOM 726 N N . ILE A 1 92 ? 13.397 -7.282 -13.887 1.00 89.12 92 ILE A N 1
ATOM 727 C CA . ILE A 1 92 ? 14.575 -7.012 -13.059 1.00 89.12 92 ILE A CA 1
ATOM 728 C C . ILE A 1 92 ? 14.195 -7.083 -11.579 1.00 89.12 92 ILE A C 1
ATOM 730 O O . ILE A 1 92 ? 13.539 -6.199 -11.024 1.00 89.12 92 ILE A O 1
ATOM 734 N N . ILE A 1 93 ? 14.689 -8.111 -10.890 1.00 87.06 93 ILE A N 1
ATOM 735 C CA . ILE A 1 93 ? 14.440 -8.290 -9.458 1.00 87.06 93 ILE A CA 1
ATOM 736 C C . ILE A 1 93 ? 15.501 -7.549 -8.644 1.00 87.06 93 ILE A C 1
ATOM 738 O O . ILE A 1 93 ? 16.642 -7.989 -8.508 1.00 87.06 93 ILE A O 1
ATOM 742 N N . ARG A 1 94 ? 15.106 -6.442 -8.011 1.00 83.62 94 ARG A N 1
ATOM 743 C CA . ARG A 1 94 ? 15.954 -5.757 -7.027 1.00 83.62 94 ARG A CA 1
ATOM 744 C C . ARG A 1 94 ? 15.854 -6.438 -5.666 1.00 83.62 94 ARG A C 1
ATOM 746 O O . ARG A 1 94 ? 14.861 -6.305 -4.953 1.00 83.62 94 ARG A O 1
ATOM 753 N N . THR A 1 95 ? 16.895 -7.165 -5.284 1.00 86.44 95 THR A N 1
ATOM 754 C CA . THR A 1 95 ? 17.008 -7.799 -3.959 1.00 86.44 95 THR A CA 1
ATOM 755 C C . THR A 1 95 ? 17.730 -6.914 -2.947 1.00 86.44 95 THR A C 1
ATOM 757 O O . THR A 1 95 ? 17.412 -6.977 -1.761 1.00 86.44 95 THR A O 1
ATOM 760 N N . ASN A 1 96 ? 18.633 -6.045 -3.410 1.00 88.62 96 ASN A N 1
ATOM 761 C CA . ASN A 1 96 ? 19.373 -5.118 -2.560 1.00 88.62 96 ASN A CA 1
ATOM 762 C C . ASN A 1 96 ? 18.418 -4.093 -1.908 1.00 88.62 96 ASN A C 1
ATOM 764 O O . ASN A 1 96 ? 17.694 -3.404 -2.638 1.00 88.62 96 ASN A O 1
ATOM 768 N N . PRO A 1 97 ? 18.422 -3.948 -0.567 1.00 82.12 97 PRO A N 1
ATOM 769 C CA . PRO A 1 97 ? 17.549 -3.012 0.140 1.00 82.12 97 PRO A CA 1
ATOM 770 C C . PRO A 1 97 ? 17.696 -1.566 -0.347 1.00 82.12 97 PRO A C 1
ATOM 772 O O . PRO A 1 97 ? 16.682 -0.900 -0.537 1.00 82.12 97 PRO A O 1
ATOM 775 N N . VAL A 1 98 ? 18.916 -1.111 -0.649 1.00 86.94 98 VAL A N 1
ATOM 776 C CA . VAL A 1 98 ? 19.188 0.251 -1.145 1.00 86.94 98 VAL A CA 1
ATOM 777 C C . VAL A 1 98 ? 18.534 0.479 -2.509 1.00 86.94 98 VAL A C 1
ATOM 779 O O . VAL A 1 98 ? 17.932 1.515 -2.777 1.00 86.94 98 VAL A O 1
ATOM 782 N N . ALA A 1 99 ? 18.593 -0.527 -3.379 1.00 82.62 99 ALA A N 1
ATOM 7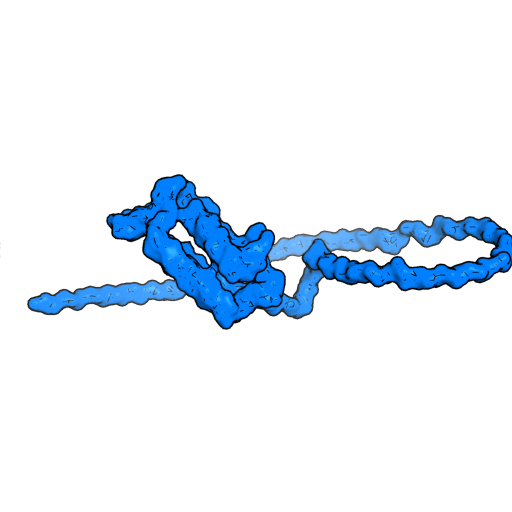83 C CA . ALA A 1 99 ? 17.973 -0.452 -4.695 1.00 82.62 99 ALA A CA 1
ATOM 784 C C . ALA A 1 99 ? 16.437 -0.538 -4.609 1.00 82.62 99 ALA A C 1
ATOM 786 O O . ALA A 1 99 ? 15.739 0.030 -5.450 1.00 82.62 99 ALA A O 1
ATOM 787 N N . LYS A 1 100 ? 15.900 -1.242 -3.604 1.00 81.69 100 LYS A N 1
ATOM 788 C CA . LYS A 1 100 ? 14.456 -1.398 -3.370 1.00 81.69 100 LYS A CA 1
ATOM 789 C C . LYS A 1 100 ? 13.796 -0.132 -2.827 1.00 81.69 100 LYS A C 1
ATOM 791 O O . LYS A 1 100 ? 12.634 0.106 -3.152 1.00 81.69 100 LYS A O 1
ATOM 796 N N . THR A 1 101 ? 14.520 0.649 -2.026 1.00 82.94 101 THR A N 1
ATOM 797 C CA . THR A 1 101 ? 14.063 1.937 -1.476 1.00 82.94 101 THR A CA 1
ATOM 798 C C . THR A 1 101 ? 14.361 3.122 -2.388 1.00 82.94 101 THR A C 1
ATOM 800 O O . THR A 1 101 ? 13.848 4.209 -2.144 1.00 82.94 101 THR A O 1
ATOM 803 N N . SER A 1 102 ? 15.152 2.933 -3.450 1.00 80.38 102 SER A N 1
ATOM 804 C CA . SER A 1 102 ? 15.447 4.008 -4.398 1.00 80.38 102 SER A CA 1
ATOM 805 C C . SER A 1 102 ? 14.171 4.579 -5.022 1.00 80.38 102 SER A C 1
ATOM 807 O O . SER A 1 102 ? 13.254 3.825 -5.361 1.00 80.38 102 SER A O 1
ATOM 809 N N . VAL A 1 103 ? 14.165 5.893 -5.256 1.00 74.12 103 VAL A N 1
ATOM 810 C CA . VAL A 1 103 ? 13.046 6.635 -5.866 1.00 74.12 103 VAL A CA 1
ATOM 811 C C . VAL A 1 103 ? 12.644 6.056 -7.228 1.00 74.12 103 VAL A C 1
ATOM 813 O O . VAL A 1 103 ? 11.470 6.050 -7.576 1.00 74.12 103 VAL A O 1
ATOM 816 N N . HIS A 1 104 ? 13.604 5.486 -7.960 1.00 70.38 104 HIS A N 1
ATOM 817 C CA . HIS A 1 104 ? 13.37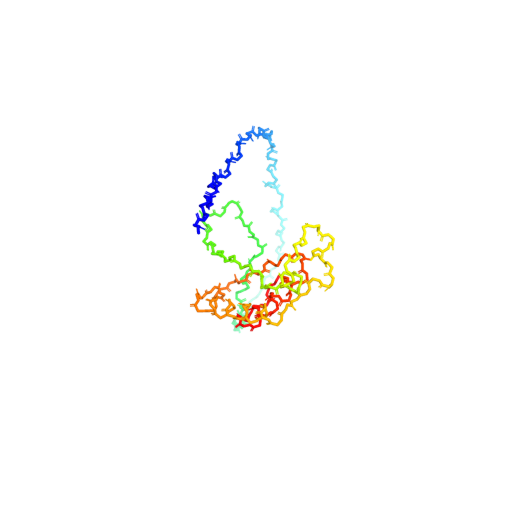5 4.871 -9.268 1.00 70.38 104 HIS A CA 1
ATOM 818 C C . HIS A 1 104 ? 12.562 3.568 -9.209 1.00 70.38 104 HIS A C 1
ATOM 820 O O . HIS A 1 104 ? 12.076 3.118 -10.234 1.00 70.38 104 HIS A O 1
ATOM 826 N N . ASN A 1 105 ? 12.403 2.928 -8.046 1.00 77.19 105 ASN A N 1
ATOM 827 C CA . ASN A 1 105 ? 11.594 1.708 -7.911 1.00 77.19 105 ASN A CA 1
ATOM 828 C C . ASN A 1 105 ? 10.114 2.033 -7.626 1.00 77.19 105 ASN A C 1
ATOM 830 O O . ASN A 1 105 ? 9.495 1.452 -6.727 1.00 77.19 105 ASN A O 1
ATOM 834 N N . GLY A 1 106 ? 9.588 3.018 -8.354 1.00 82.62 106 GLY A N 1
ATOM 835 C CA . GLY A 1 106 ? 8.225 3.519 -8.226 1.00 82.62 106 GLY A CA 1
ATOM 836 C C . GLY A 1 106 ? 7.175 2.599 -8.849 1.00 82.62 106 GLY A C 1
ATOM 837 O O . GLY A 1 106 ? 7.475 1.537 -9.402 1.00 82.62 106 GLY A O 1
ATOM 838 N N . PHE A 1 107 ? 5.919 3.018 -8.719 1.00 85.06 107 PHE A N 1
ATOM 839 C CA . PHE A 1 107 ? 4.773 2.343 -9.318 1.00 85.06 107 PHE A CA 1
ATOM 840 C C . PHE A 1 107 ? 4.788 2.392 -10.843 1.00 85.06 107 PHE A C 1
ATOM 842 O O . PHE A 1 107 ? 4.907 3.472 -11.413 1.00 85.06 107 PHE A O 1
ATOM 849 N N . LEU A 1 108 ? 4.501 1.255 -11.480 1.00 91.06 108 LEU A N 1
ATOM 850 C CA . LEU A 1 108 ? 3.987 1.252 -12.846 1.00 91.06 108 LEU A CA 1
ATOM 851 C C . LEU A 1 108 ? 2.485 1.601 -12.841 1.00 91.06 108 LEU A C 1
ATOM 853 O O . LEU A 1 108 ? 1.781 1.338 -11.862 1.00 91.06 108 LEU A O 1
ATOM 857 N N . GLU A 1 109 ? 1.958 2.139 -13.943 1.00 91.62 109 GLU A N 1
ATOM 858 C CA . GLU A 1 109 ? 0.519 2.418 -14.094 1.00 91.62 109 GLU A CA 1
ATOM 859 C C . GLU A 1 109 ? -0.359 1.173 -13.877 1.00 91.62 109 GLU A C 1
ATOM 861 O O . GLU A 1 109 ? -1.384 1.245 -13.194 1.00 91.62 109 GLU A O 1
ATOM 866 N N . GLU A 1 110 ? 0.063 0.002 -14.363 1.00 93.00 110 GLU A N 1
ATOM 867 C CA . GLU A 1 110 ? -0.676 -1.244 -14.119 1.00 93.00 110 GLU A CA 1
ATOM 868 C C . GLU A 1 110 ? -0.656 -1.633 -12.632 1.00 93.00 110 GLU A C 1
ATOM 870 O O . GLU A 1 110 ? -1.678 -2.041 -12.074 1.00 93.00 110 GLU A O 1
ATOM 875 N N . GLY A 1 111 ? 0.457 -1.389 -11.935 1.00 93.12 111 GLY A N 1
ATOM 876 C CA . GLY A 1 111 ? 0.538 -1.560 -10.487 1.00 93.12 111 GLY A CA 1
ATOM 877 C C . GLY A 1 111 ? -0.458 -0.669 -9.732 1.00 93.12 111 GLY A C 1
ATOM 878 O O . GLY A 1 111 ? -1.077 -1.116 -8.758 1.00 93.12 111 GLY A O 1
ATOM 879 N N . LYS A 1 112 ? -0.689 0.572 -10.184 1.00 94.31 112 LYS A N 1
ATOM 880 C CA . LYS A 1 112 ? -1.714 1.445 -9.582 1.00 94.31 112 LYS A CA 1
ATOM 881 C C . LYS A 1 112 ? -3.107 0.840 -9.744 1.00 94.31 112 LYS A C 1
ATOM 883 O O . LYS A 1 112 ? -3.880 0.818 -8.785 1.00 94.31 112 LYS A O 1
ATOM 888 N N . ARG A 1 113 ? -3.418 0.275 -10.917 1.00 95.75 113 ARG A N 1
ATOM 889 C CA . ARG A 1 113 ? -4.697 -0.416 -11.167 1.00 95.75 113 ARG A CA 1
ATOM 890 C C . ARG A 1 113 ? -4.863 -1.652 -10.285 1.00 95.75 113 ARG A C 1
ATOM 892 O O . ARG A 1 113 ? -5.942 -1.852 -9.727 1.00 95.75 113 ARG A O 1
ATOM 899 N N . GLN A 1 114 ? -3.810 -2.450 -10.106 1.00 95.88 114 GLN A N 1
ATOM 900 C CA . GLN A 1 114 ? -3.803 -3.599 -9.188 1.00 95.88 114 GLN A CA 1
ATOM 901 C C . GLN A 1 114 ? -4.079 -3.163 -7.739 1.00 95.88 114 GLN A C 1
ATOM 903 O O . GLN A 1 114 ? -4.881 -3.781 -7.031 1.00 95.88 114 GLN A O 1
ATOM 908 N N . THR A 1 115 ? -3.470 -2.055 -7.314 1.00 96.12 115 THR A N 1
ATOM 909 C CA . THR A 1 115 ? -3.651 -1.489 -5.970 1.00 96.12 115 THR A CA 1
ATOM 910 C C . THR A 1 115 ? -5.068 -0.964 -5.776 1.00 96.12 115 THR A C 1
ATOM 912 O O . THR A 1 115 ? -5.689 -1.265 -4.762 1.00 96.12 115 THR A O 1
ATOM 915 N N . LEU A 1 116 ? -5.630 -0.263 -6.765 1.00 96.31 116 LEU A N 1
ATOM 916 C CA . LEU A 1 116 ? -7.024 0.186 -6.738 1.00 96.31 116 LEU A CA 1
ATOM 917 C C . LEU A 1 116 ? -8.000 -0.989 -6.626 1.00 96.31 116 LEU A C 1
ATOM 919 O O . LEU A 1 116 ? -8.899 -0.955 -5.789 1.00 96.31 116 LEU A O 1
ATOM 923 N N . ARG A 1 117 ? -7.804 -2.057 -7.411 1.00 96.19 117 ARG A N 1
ATOM 924 C CA . ARG A 1 117 ? -8.614 -3.285 -7.301 1.00 96.19 117 ARG A CA 1
ATOM 925 C C . ARG A 1 117 ? -8.547 -3.864 -5.890 1.00 96.19 117 ARG A C 1
ATOM 927 O O . ARG A 1 117 ? -9.581 -4.172 -5.307 1.00 96.19 117 ARG A O 1
ATOM 934 N N . SER A 1 118 ? -7.346 -3.940 -5.323 1.00 95.25 118 SER A N 1
ATOM 935 C CA . SER A 1 118 ? -7.132 -4.432 -3.959 1.00 95.25 118 SER A CA 1
ATOM 936 C C . SER A 1 118 ? -7.802 -3.531 -2.918 1.00 95.25 118 SER A C 1
ATOM 938 O O . SER A 1 118 ? -8.435 -4.028 -1.992 1.00 95.25 118 SER A O 1
ATOM 940 N N . ALA A 1 119 ? -7.740 -2.211 -3.099 1.00 95.25 119 ALA A N 1
ATOM 941 C CA . ALA A 1 119 ? -8.379 -1.236 -2.223 1.00 95.25 119 ALA A CA 1
ATOM 942 C C . ALA A 1 119 ? -9.909 -1.381 -2.211 1.00 95.25 119 ALA A C 1
ATOM 944 O O . ALA A 1 119 ? -10.515 -1.315 -1.141 1.00 95.25 119 ALA A O 1
ATOM 945 N N . PHE A 1 120 ? -10.531 -1.626 -3.370 1.00 95.94 120 PHE A N 1
ATOM 946 C CA . PHE A 1 120 ? -11.965 -1.910 -3.450 1.00 95.94 120 PHE A CA 1
ATOM 947 C C . PHE A 1 120 ? -12.326 -3.256 -2.824 1.00 95.94 120 PHE A C 1
ATOM 949 O O . PHE A 1 120 ? -13.303 -3.320 -2.083 1.00 95.94 120 PHE A O 1
ATOM 956 N N . SER A 1 121 ? -11.528 -4.303 -3.046 1.00 95.50 121 SER A N 1
ATOM 957 C CA . SER A 1 121 ? -11.743 -5.602 -2.394 1.00 95.50 121 SER A CA 1
ATOM 958 C C . SER A 1 121 ? -11.641 -5.510 -0.869 1.00 95.50 121 SER A C 1
ATOM 960 O O . SER A 1 121 ? -12.421 -6.127 -0.155 1.00 95.50 121 SER A O 1
ATOM 962 N N . LEU A 1 122 ? -10.713 -4.712 -0.336 1.00 93.94 122 LEU A N 1
ATOM 963 C CA . LEU A 1 122 ? -10.637 -4.452 1.106 1.00 93.94 122 LEU A CA 1
ATOM 964 C C . LEU A 1 122 ? -11.904 -3.762 1.623 1.00 93.94 122 LEU A C 1
ATOM 966 O O . LEU A 1 122 ? -12.463 -4.151 2.649 1.00 93.94 122 LEU A O 1
ATOM 970 N N . LYS A 1 123 ? -12.405 -2.785 0.865 1.00 93.25 123 LYS A N 1
ATOM 971 C CA . LYS A 1 123 ? -13.633 -2.074 1.206 1.00 93.25 123 LYS A CA 1
ATOM 972 C C . LYS A 1 123 ? -14.840 -3.007 1.264 1.00 93.25 123 LYS A C 1
ATOM 974 O O . LYS A 1 123 ? -15.627 -2.908 2.200 1.00 93.25 123 LYS A O 1
ATOM 979 N N . THR A 1 124 ? -14.981 -3.922 0.303 1.00 94.50 124 THR A N 1
ATOM 980 C CA . THR A 1 124 ? -16.089 -4.892 0.292 1.00 94.50 124 THR A CA 1
ATOM 981 C C . THR A 1 124 ? -15.981 -5.926 1.412 1.00 94.50 124 THR A C 1
ATOM 983 O O . THR A 1 124 ? -17.004 -6.419 1.872 1.00 94.50 124 THR A O 1
ATOM 986 N N . MET A 1 125 ? -14.771 -6.221 1.895 1.00 91.38 125 MET A N 1
ATOM 987 C CA . MET A 1 125 ? -14.539 -7.094 3.053 1.00 91.38 125 MET A CA 1
ATOM 988 C C . MET A 1 125 ? -14.764 -6.406 4.412 1.00 91.38 125 MET A C 1
ATOM 990 O O . MET A 1 125 ? -14.598 -7.047 5.452 1.00 91.38 125 MET A O 1
ATOM 994 N N . GLY A 1 126 ? -15.103 -5.112 4.437 1.00 89.56 126 GLY A N 1
ATOM 995 C CA . GLY A 1 126 ? -15.344 -4.377 5.682 1.00 89.56 126 GLY A CA 1
ATOM 996 C C . GLY A 1 126 ? -14.092 -4.259 6.561 1.00 89.56 126 GLY A C 1
ATOM 997 O O . GLY A 1 126 ? -14.174 -4.319 7.793 1.00 89.56 126 GLY A O 1
ATOM 998 N N . THR A 1 127 ? -12.902 -4.134 5.955 1.00 85.69 127 THR A N 1
ATOM 999 C CA . THR A 1 127 ? -11.628 -4.142 6.699 1.00 85.69 127 THR A CA 1
ATOM 1000 C C . THR A 1 127 ? -11.476 -2.964 7.658 1.00 85.69 127 THR A C 1
ATOM 1002 O O . THR A 1 127 ? -10.890 -3.129 8.726 1.00 85.69 127 THR A O 1
ATOM 1005 N N . CYS A 1 128 ? -12.035 -1.800 7.312 1.00 83.19 128 CYS A N 1
ATOM 1006 C CA . CYS A 1 128 ? -11.895 -0.559 8.078 1.00 83.19 128 CYS A CA 1
ATOM 1007 C C . CYS A 1 128 ? -13.223 -0.024 8.648 1.00 83.19 128 CYS A C 1
ATOM 1009 O O . CYS A 1 128 ? -13.386 1.181 8.800 1.00 83.19 128 CYS A O 1
ATOM 1011 N N . GLU A 1 129 ? -14.169 -0.901 9.000 1.00 83.50 129 GLU A N 1
ATOM 1012 C CA . GLU A 1 129 ? -15.408 -0.505 9.706 1.00 83.50 129 GLU A CA 1
ATOM 1013 C C . GLU A 1 129 ? -15.165 -0.051 11.166 1.00 83.50 129 GLU A C 1
ATOM 1015 O O . GLU A 1 129 ? -16.047 0.532 11.790 1.00 83.50 129 GLU A O 1
ATOM 1020 N N . GLY A 1 130 ? -13.964 -0.288 11.712 1.00 79.19 130 GLY A N 1
ATOM 1021 C CA . GLY A 1 130 ? -13.545 0.115 13.062 1.00 79.19 130 GLY A CA 1
ATOM 1022 C C . GLY A 1 130 ? -12.222 0.894 13.079 1.00 79.19 130 GLY A C 1
ATOM 1023 O O . GLY A 1 130 ? -11.874 1.584 12.124 1.00 79.19 130 GLY A O 1
ATOM 1024 N N . SER A 1 131 ? -11.448 0.783 14.166 1.00 80.56 131 SER A N 1
ATOM 1025 C CA . SER A 1 131 ? -10.105 1.379 14.244 1.00 80.56 131 SER A CA 1
ATOM 1026 C C . SER A 1 131 ? -9.137 0.661 13.296 1.00 80.56 131 SER A C 1
ATOM 1028 O O . SER A 1 131 ? -8.623 -0.409 13.624 1.00 80.56 131 SER A O 1
ATOM 1030 N N . CYS A 1 132 ? -8.913 1.246 12.121 1.00 87.00 132 CYS A N 1
ATOM 1031 C CA . CYS A 1 132 ? -8.037 0.705 11.087 1.00 87.00 132 CYS A CA 1
ATOM 1032 C C . CYS A 1 132 ? -6.644 1.336 11.191 1.00 87.00 132 CYS A C 1
ATOM 1034 O O . CYS A 1 132 ? -6.530 2.558 11.232 1.00 87.00 132 CYS A O 1
ATOM 1036 N N . TRP A 1 133 ? -5.610 0.496 11.207 1.00 89.94 133 TRP A N 1
ATOM 1037 C CA . TRP A 1 133 ? -4.207 0.905 11.152 1.00 89.94 133 TRP A CA 1
ATOM 1038 C C . TRP A 1 133 ? -3.575 0.286 9.914 1.00 89.94 133 TRP A C 1
ATOM 1040 O O . TRP A 1 133 ? -3.765 -0.908 9.663 1.00 89.94 133 TRP A O 1
ATOM 1050 N N . ILE A 1 134 ? -2.828 1.078 9.150 1.00 92.62 134 ILE A N 1
ATOM 1051 C CA . ILE A 1 134 ? -2.137 0.601 7.954 1.00 92.62 134 ILE A CA 1
ATOM 1052 C C . ILE A 1 134 ? -0.638 0.729 8.178 1.00 92.62 134 ILE A C 1
ATOM 1054 O O . ILE A 1 134 ? -0.140 1.830 8.332 1.00 92.62 134 ILE A O 1
ATOM 1058 N N . TRP A 1 135 ? 0.082 -0.390 8.123 1.00 93.75 135 TRP A N 1
ATOM 1059 C CA . TRP A 1 135 ? 1.535 -0.415 8.289 1.00 93.75 135 TRP A CA 1
ATOM 1060 C C . TRP A 1 135 ? 2.222 -0.609 6.928 1.00 93.75 135 TRP A C 1
ATOM 1062 O O . TRP A 1 135 ? 2.305 -1.747 6.449 1.00 93.75 135 TRP A O 1
ATOM 1072 N N . PRO A 1 136 ? 2.697 0.461 6.261 1.00 93.38 136 PRO A N 1
ATOM 1073 C CA . PRO A 1 136 ? 3.492 0.325 5.047 1.00 93.38 136 PRO A CA 1
ATOM 1074 C C . PRO A 1 136 ? 4.872 -0.272 5.340 1.00 93.38 136 PRO A C 1
ATOM 1076 O O . PRO A 1 136 ? 5.436 -0.130 6.423 1.00 93.38 136 PRO A O 1
ATOM 1079 N N . SER A 1 137 ? 5.467 -0.889 4.319 1.00 90.31 137 SER A N 1
ATOM 1080 C CA . SER A 1 137 ? 6.915 -1.129 4.326 1.00 90.31 137 SER A CA 1
ATOM 1081 C C . SER A 1 137 ? 7.674 0.157 3.986 1.00 90.31 137 SER A C 1
ATOM 1083 O O . SER A 1 137 ? 7.123 1.060 3.367 1.00 90.31 137 SER A O 1
ATOM 1085 N N . ILE A 1 138 ? 8.973 0.205 4.282 1.00 89.75 138 ILE A N 1
ATOM 1086 C CA . ILE A 1 138 ? 9.849 1.366 4.026 1.00 89.75 138 ILE A CA 1
ATOM 1087 C C . ILE A 1 138 ? 10.081 1.702 2.536 1.00 89.75 138 ILE A C 1
ATOM 1089 O O . ILE A 1 138 ? 10.904 2.554 2.215 1.00 89.75 138 ILE A O 1
ATOM 1093 N N . THR A 1 139 ? 9.436 0.993 1.608 1.00 90.19 139 THR A N 1
ATOM 1094 C CA . THR A 1 139 ? 9.646 1.187 0.166 1.00 90.19 139 THR A CA 1
ATOM 1095 C C . THR A 1 139 ? 8.727 2.273 -0.380 1.00 90.19 139 THR A C 1
ATOM 1097 O O . THR A 1 139 ? 7.565 2.355 0.011 1.00 90.19 139 THR A O 1
ATOM 1100 N N . GLN A 1 140 ? 9.210 3.060 -1.347 1.00 89.00 140 GLN A N 1
ATOM 1101 C CA . GLN A 1 140 ? 8.431 4.146 -1.958 1.00 89.00 140 GLN A CA 1
ATOM 1102 C C . GLN A 1 140 ? 7.070 3.666 -2.489 1.00 89.00 140 GLN A C 1
ATOM 1104 O O . GLN A 1 140 ? 6.033 4.260 -2.202 1.00 89.00 140 GLN A O 1
ATOM 1109 N N . ARG A 1 141 ? 7.057 2.534 -3.203 1.00 90.81 141 ARG A N 1
ATOM 1110 C CA . ARG A 1 141 ? 5.823 1.937 -3.736 1.00 90.81 141 ARG A CA 1
ATOM 1111 C C . ARG A 1 141 ? 4.832 1.507 -2.652 1.00 90.81 141 ARG A C 1
ATOM 1113 O O . ARG A 1 141 ? 3.630 1.483 -2.898 1.00 90.81 141 AR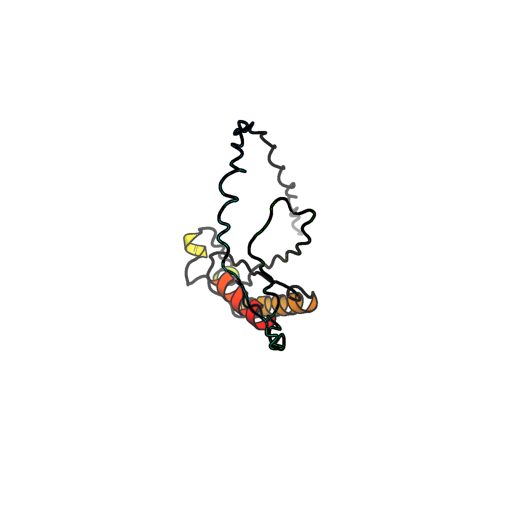G A O 1
ATOM 1120 N N . ALA A 1 142 ? 5.300 1.168 -1.450 1.00 92.56 142 ALA A N 1
ATOM 1121 C CA . ALA A 1 142 ? 4.405 0.833 -0.348 1.00 92.56 142 ALA A CA 1
ATOM 1122 C C . ALA A 1 142 ? 3.715 2.073 0.213 1.00 92.56 142 ALA A C 1
ATOM 1124 O O . ALA A 1 142 ? 2.504 2.028 0.396 1.00 92.56 142 ALA A O 1
ATOM 1125 N N . TYR A 1 143 ? 4.436 3.182 0.391 1.00 92.38 143 TYR A N 1
ATOM 1126 C CA . TYR A 1 143 ? 3.821 4.452 0.786 1.00 92.38 143 TYR A CA 1
ATOM 1127 C C . TYR A 1 143 ? 2.761 4.903 -0.224 1.00 92.38 143 TYR A C 1
ATOM 1129 O O . TYR A 1 143 ? 1.615 5.128 0.150 1.00 92.38 143 TYR A O 1
ATOM 1137 N N . GLN A 1 144 ? 3.094 4.879 -1.516 1.00 92.62 144 GLN A N 1
ATOM 1138 C CA . GLN A 1 144 ? 2.146 5.199 -2.591 1.00 92.62 144 GLN A CA 1
ATOM 1139 C C . GLN A 1 144 ? 0.921 4.265 -2.599 1.00 92.62 144 GLN A C 1
ATOM 1141 O O . GLN A 1 144 ? -0.206 4.703 -2.818 1.00 92.62 144 GLN A O 1
ATOM 1146 N N . SER A 1 145 ? 1.117 2.965 -2.338 1.00 93.94 145 SER A N 1
ATOM 1147 C CA . SER A 1 145 ? 0.004 2.007 -2.247 1.00 93.94 145 SER A CA 1
ATOM 1148 C C . SER A 1 145 ? -0.926 2.349 -1.088 1.00 93.94 145 SER A C 1
ATOM 1150 O O . SER A 1 145 ? -2.147 2.284 -1.223 1.00 93.94 145 SER A O 1
ATOM 1152 N N . VAL A 1 146 ? -0.340 2.692 0.060 1.00 94.44 146 VAL A N 1
ATOM 1153 C CA . VAL A 1 146 ? -1.080 3.035 1.272 1.00 94.44 146 VAL A CA 1
ATOM 1154 C C . VAL A 1 146 ? -1.885 4.306 1.076 1.00 94.44 146 VAL A C 1
ATOM 1156 O O . VAL A 1 146 ? -3.044 4.313 1.467 1.00 94.44 146 VAL A O 1
ATOM 1159 N N . GLU A 1 147 ? -1.349 5.324 0.406 1.00 92.94 147 GLU A N 1
ATOM 1160 C CA . GLU A 1 147 ? -2.106 6.537 0.070 1.00 92.94 147 GLU A CA 1
ATOM 1161 C C . GLU A 1 147 ? -3.379 6.211 -0.724 1.00 92.94 147 GLU A C 1
ATOM 1163 O O . GLU A 1 147 ? -4.470 6.665 -0.375 1.00 92.94 147 GLU A O 1
ATOM 1168 N N . ILE A 1 148 ? -3.268 5.349 -1.741 1.00 94.62 148 ILE A N 1
ATOM 1169 C CA . ILE A 1 148 ? -4.414 4.908 -2.549 1.00 94.62 148 ILE A CA 1
ATOM 1170 C C . ILE A 1 148 ? -5.422 4.129 -1.691 1.00 94.62 148 ILE A C 1
ATOM 1172 O O . ILE A 1 148 ? -6.624 4.401 -1.728 1.00 94.62 148 ILE A O 1
ATOM 1176 N N . ILE A 1 149 ? -4.952 3.155 -0.906 1.00 94.38 149 ILE A N 1
ATOM 1177 C CA . ILE A 1 149 ? -5.817 2.316 -0.063 1.00 94.38 149 ILE A CA 1
ATOM 1178 C C . ILE A 1 149 ? -6.520 3.161 1.005 1.00 94.38 149 ILE A C 1
ATOM 1180 O O . ILE A 1 149 ? -7.721 2.984 1.229 1.00 94.38 149 ILE A O 1
ATOM 1184 N N . ALA A 1 150 ? -5.797 4.083 1.638 1.00 93.75 150 ALA A N 1
ATOM 1185 C CA . ALA A 1 150 ? -6.312 4.983 2.657 1.00 93.75 150 ALA A CA 1
ATOM 1186 C C . ALA A 1 150 ? -7.361 5.936 2.078 1.00 93.75 150 ALA A C 1
ATOM 1188 O O . ALA A 1 150 ? -8.421 6.097 2.684 1.00 93.75 150 ALA A O 1
ATOM 1189 N N . ALA A 1 151 ? -7.133 6.484 0.879 1.00 93.25 151 ALA A N 1
ATOM 1190 C CA . ALA A 1 151 ? -8.101 7.338 0.194 1.00 93.25 151 ALA A CA 1
ATOM 1191 C C . ALA A 1 151 ? -9.423 6.603 -0.100 1.00 93.25 151 ALA A C 1
ATOM 1193 O O . ALA A 1 151 ? -10.506 7.143 0.133 1.00 93.25 151 ALA A O 1
ATOM 1194 N N . VAL A 1 152 ? -9.361 5.345 -0.553 1.00 93.50 152 VAL A N 1
ATOM 1195 C CA . VAL A 1 152 ? -10.559 4.540 -0.872 1.00 93.50 152 VAL A CA 1
ATOM 1196 C C . VAL A 1 152 ? -11.328 4.112 0.386 1.00 93.50 152 VAL A C 1
ATOM 1198 O O . VAL A 1 152 ? -12.568 4.105 0.384 1.00 93.50 152 VAL A O 1
ATOM 1201 N N . ASN A 1 153 ? -10.603 3.759 1.452 1.00 91.38 153 ASN A N 1
ATOM 1202 C CA . ASN A 1 153 ? -11.155 3.231 2.704 1.00 91.38 153 ASN A CA 1
ATOM 1203 C C . ASN A 1 153 ? -11.360 4.296 3.796 1.00 91.38 153 ASN A C 1
ATOM 1205 O O . ASN A 1 153 ? -11.809 3.955 4.886 1.00 91.38 153 ASN A O 1
ATOM 1209 N N . LYS A 1 154 ? -11.073 5.574 3.503 1.00 89.44 154 LYS A N 1
ATOM 1210 C CA . LYS A 1 154 ? -11.178 6.717 4.430 1.00 89.44 154 LYS A CA 1
ATOM 1211 C C . LYS A 1 154 ? -10.426 6.493 5.749 1.00 89.44 154 LYS A C 1
ATOM 1213 O O . LYS A 1 154 ? -10.949 6.759 6.830 1.00 89.44 154 LYS A O 1
ATOM 1218 N N . VAL A 1 155 ? -9.203 5.975 5.657 1.00 87.69 155 VAL A N 1
ATOM 1219 C CA . VAL A 1 155 ? -8.352 5.720 6.826 1.00 87.69 155 VAL A CA 1
ATOM 1220 C C . VAL A 1 155 ? -7.467 6.929 7.093 1.00 87.69 155 VAL A C 1
ATOM 1222 O O . VAL A 1 155 ? -6.744 7.373 6.207 1.00 87.69 155 VAL A O 1
ATOM 1225 N N . ASN A 1 156 ? -7.501 7.427 8.329 1.00 78.06 156 ASN A N 1
ATOM 1226 C CA . ASN A 1 156 ? -6.730 8.601 8.753 1.00 78.06 156 ASN A CA 1
ATOM 1227 C C . ASN A 1 156 ? -5.475 8.244 9.573 1.00 78.06 156 ASN A C 1
ATOM 1229 O O . ASN A 1 156 ? -4.703 9.135 9.908 1.00 78.06 156 ASN A O 1
ATOM 1233 N N . GLN A 1 157 ? -5.298 6.971 9.951 1.00 71.38 157 GLN A N 1
ATOM 1234 C CA . GLN A 1 157 ? -4.199 6.497 10.802 1.00 71.38 157 GLN A CA 1
ATOM 1235 C C . GLN A 1 157 ? -3.282 5.555 10.010 1.00 71.38 157 GLN A C 1
ATOM 1237 O O . GLN A 1 157 ? -3.733 4.524 9.502 1.00 71.38 157 GLN A O 1
ATOM 1242 N N . MET A 1 158 ? -2.008 5.939 9.910 1.00 63.81 158 MET A N 1
ATOM 1243 C CA . MET A 1 158 ? -0.911 5.222 9.249 1.00 63.81 158 MET A CA 1
ATOM 1244 C C . MET A 1 158 ? 0.236 5.037 10.241 1.00 63.81 158 MET A C 1
ATOM 1246 O O . MET A 1 158 ? 0.403 5.943 11.092 1.00 63.81 158 MET A O 1
#

pLDDT: mean 72.37, std 19.76, range [38.62, 96.31]

Organism: NCBI:txid39325